Protein AF-A0ABD7STG4-F1 (afdb_monomer_lite)

Foldseek 3Di:
DDDDPDDDPPPPPPPVVVVVVLVVLQVLLVVVLVVLVCLLVVVDDDPPVSNVLSVVLNVVLVVCVVVVRSNVNNVSSVD

Sequence (79 aa):
MKILVTLLISSLFIPAALADDQEKCKSGYEMVRKTSEQIADGTMPAPAESVEKAKWQLSESQKHLDKGDYCSAYKVFFE

pLDDT: mean 84.15, std 18.73, range [43.78, 97.81]

Secondary structure (DSSP, 8-state):
--------SS-----HHHHHHHHHHHHHHHHHHHHHHHHHTTSS---HHHHHHHHHHHHHHHHHHTTT-HHHHHHGGG-

Organism: Vibrio cholerae (NCBI:txid666)

Structure (mmCIF, N/CA/C/O backbone):
data_AF-A0ABD7STG4-F1
#
_entry.id   AF-A0ABD7STG4-F1
#
loop_
_atom_site.group_PDB
_atom_site.id
_ato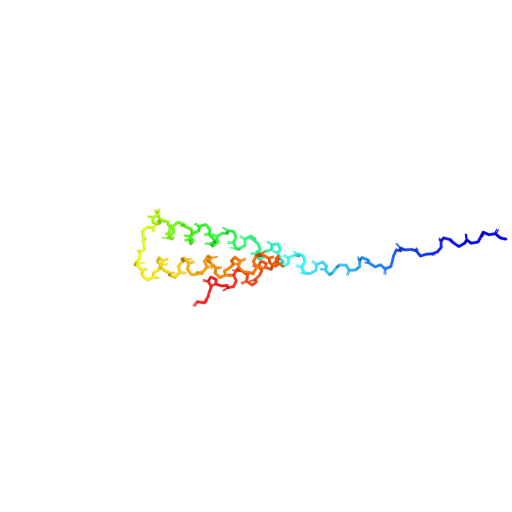m_site.type_symbol
_atom_site.label_atom_id
_atom_site.label_alt_id
_atom_site.label_comp_id
_atom_site.label_asym_id
_atom_site.label_entity_id
_atom_site.label_seq_id
_atom_site.pdbx_PDB_ins_code
_atom_site.Cartn_x
_atom_site.Cartn_y
_atom_site.Cartn_z
_atom_site.occupancy
_atom_site.B_iso_or_equiv
_atom_site.auth_seq_id
_atom_site.auth_comp_id
_atom_site.auth_asym_id
_atom_site.auth_atom_id
_atom_site.pdbx_PDB_model_num
ATOM 1 N N . MET A 1 1 ? -24.672 -11.106 54.933 1.00 43.78 1 MET A N 1
ATOM 2 C CA . MET A 1 1 ? -23.415 -11.037 54.144 1.00 43.78 1 MET A CA 1
ATOM 3 C C . MET A 1 1 ? -23.538 -11.930 52.914 1.00 43.78 1 MET A C 1
ATOM 5 O O . MET A 1 1 ? -24.141 -12.986 53.055 1.00 43.78 1 MET A O 1
ATOM 9 N N . LYS A 1 2 ? -22.917 -11.508 51.792 1.00 48.69 2 LYS A N 1
ATOM 10 C CA . LYS A 1 2 ? -22.972 -12.002 50.385 1.00 48.69 2 LYS A CA 1
ATOM 11 C C . LYS A 1 2 ? -24.090 -11.318 49.566 1.00 48.69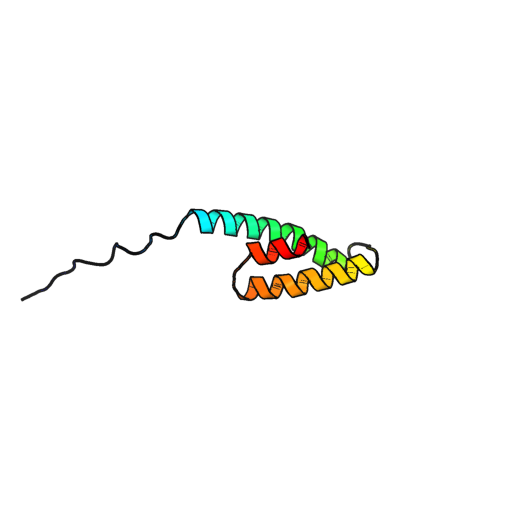 2 LYS A C 1
ATOM 13 O O . LYS A 1 2 ? -25.219 -11.778 49.590 1.00 48.69 2 LYS A O 1
ATOM 18 N N . ILE A 1 3 ? -23.931 -10.070 49.098 1.00 57.47 3 ILE A N 1
ATOM 19 C CA . ILE A 1 3 ? -23.122 -9.568 47.950 1.00 57.47 3 ILE A CA 1
ATOM 20 C C . ILE A 1 3 ? -23.497 -10.326 46.663 1.00 57.47 3 ILE A C 1
ATOM 22 O O . ILE A 1 3 ? -23.085 -11.465 46.488 1.00 57.47 3 ILE A O 1
ATOM 26 N N . LEU A 1 4 ? -24.497 -9.838 45.918 1.00 49.16 4 LEU A N 1
ATOM 27 C CA . LEU A 1 4 ? -24.348 -9.001 44.709 1.00 49.16 4 LEU A CA 1
ATOM 28 C C . LEU A 1 4 ? -23.443 -9.640 43.638 1.00 49.16 4 LEU A C 1
ATOM 30 O O . LEU A 1 4 ? -22.235 -9.437 43.634 1.00 49.16 4 LEU A O 1
ATOM 34 N N . VAL A 1 5 ? -24.059 -10.355 42.693 1.00 55.00 5 VAL A N 1
ATOM 35 C CA . VAL A 1 5 ? -23.516 -10.571 41.339 1.00 55.00 5 VAL A CA 1
ATOM 36 C C . VAL A 1 5 ? -24.544 -10.014 40.358 1.00 55.00 5 VAL A C 1
ATOM 38 O O . VAL A 1 5 ? -25.179 -10.711 39.575 1.00 55.00 5 VAL A O 1
ATOM 41 N N . THR A 1 6 ? -24.774 -8.716 40.500 1.00 53.06 6 THR A N 1
ATOM 42 C CA . THR A 1 6 ? -25.377 -7.866 39.479 1.00 53.06 6 THR A CA 1
ATOM 43 C C . THR A 1 6 ? -24.207 -7.114 38.845 1.00 53.06 6 THR A C 1
ATOM 45 O O . THR A 1 6 ? -23.349 -6.650 39.589 1.00 53.06 6 THR A O 1
ATOM 48 N N . LEU A 1 7 ? -24.209 -6.966 37.516 1.00 52.88 7 LEU A N 1
ATOM 49 C CA . LEU A 1 7 ? -23.226 -6.288 36.644 1.00 52.88 7 LEU A CA 1
ATOM 50 C C . LEU A 1 7 ? -22.146 -7.167 35.993 1.00 52.88 7 LEU A C 1
ATOM 52 O O . LEU A 1 7 ? -21.122 -7.454 36.600 1.00 52.88 7 LEU A O 1
ATOM 56 N N . LEU A 1 8 ? -22.345 -7.458 34.698 1.00 50.44 8 LEU A N 1
ATOM 57 C CA . LEU A 1 8 ? -21.429 -7.081 33.597 1.00 50.44 8 LEU A CA 1
ATOM 58 C C . LEU A 1 8 ? -21.957 -7.611 32.241 1.00 50.44 8 LEU A C 1
ATOM 60 O O . LEU A 1 8 ? -21.280 -8.348 31.536 1.00 50.44 8 LEU A O 1
ATOM 64 N N . ILE A 1 9 ? -23.190 -7.247 31.861 1.00 51.81 9 ILE A N 1
ATOM 65 C CA . ILE A 1 9 ? -23.743 -7.524 30.511 1.00 51.81 9 ILE A CA 1
ATOM 66 C C . ILE A 1 9 ? -24.149 -6.202 29.829 1.00 51.81 9 ILE A C 1
ATOM 68 O O . ILE A 1 9 ? -25.129 -6.126 29.098 1.00 51.81 9 ILE A O 1
ATOM 72 N N . SER A 1 10 ? -23.432 -5.110 30.110 1.00 46.50 10 SER A N 1
ATOM 73 C CA . SER A 1 10 ? -23.844 -3.753 29.706 1.00 46.50 10 SER A CA 1
ATOM 74 C C . SER A 1 10 ? -22.766 -2.979 28.947 1.00 46.50 10 SER A C 1
ATOM 76 O O . SER A 1 10 ? -22.671 -1.767 29.115 1.00 46.50 10 SER A O 1
ATOM 78 N N . SER A 1 11 ? -21.933 -3.631 28.129 1.00 47.72 11 SER A N 1
ATOM 79 C CA . SER A 1 11 ? -20.868 -2.896 27.417 1.00 47.72 11 SER A CA 1
ATOM 80 C C . SER A 1 11 ? -20.287 -3.575 26.168 1.00 47.72 11 SER A C 1
ATOM 82 O O . SER A 1 11 ? -19.138 -3.334 25.818 1.00 47.72 11 SER A O 1
ATOM 84 N N . LEU A 1 12 ? -21.076 -4.364 25.431 1.00 52.25 12 LEU A N 1
ATOM 85 C CA . LEU A 1 12 ? -20.708 -4.802 24.073 1.00 52.25 12 LEU A CA 1
ATOM 86 C C . LEU A 1 12 ? -21.735 -4.316 23.042 1.00 52.25 12 LEU A C 1
ATOM 88 O O . LEU A 1 12 ? -22.220 -5.074 22.212 1.00 52.25 12 LEU A O 1
ATOM 92 N N . PHE A 1 13 ? -22.056 -3.022 23.079 1.00 58.28 13 PHE A N 1
ATOM 93 C CA . PHE A 1 13 ? -22.596 -2.331 21.906 1.00 58.28 13 PHE A CA 1
ATOM 94 C C . PHE A 1 13 ? -21.422 -1.955 20.995 1.00 58.28 13 PHE A C 1
ATOM 96 O O . PHE A 1 13 ? -21.046 -0.790 20.890 1.00 58.28 13 PHE A O 1
ATOM 103 N N . ILE A 1 14 ? -20.792 -2.960 20.379 1.00 55.88 14 ILE A N 1
ATOM 104 C CA . ILE A 1 14 ? -19.915 -2.719 19.232 1.00 55.88 14 ILE A CA 1
ATOM 105 C C . ILE A 1 14 ? -20.848 -2.280 18.098 1.00 55.88 14 ILE A C 1
ATOM 107 O O . ILE A 1 14 ? -21.797 -3.011 17.799 1.00 55.88 14 ILE A O 1
ATOM 111 N N . PRO A 1 15 ? -20.649 -1.107 17.477 1.00 51.16 15 PRO A N 1
ATOM 112 C CA . PRO A 1 15 ? -21.448 -0.714 16.329 1.00 51.16 15 PRO A CA 1
ATOM 113 C C . PRO A 1 15 ? -21.166 -1.709 15.199 1.00 51.16 15 PRO A C 1
ATOM 115 O O . PRO A 1 15 ? -20.121 -1.633 14.559 1.00 51.16 15 PRO A O 1
ATOM 118 N N . ALA A 1 16 ? -22.080 -2.651 14.957 1.00 52.03 16 ALA A N 1
ATOM 119 C CA . ALA A 1 16 ? -21.964 -3.628 13.869 1.00 52.03 16 ALA A CA 1
ATOM 120 C C . ALA A 1 16 ? -21.753 -2.946 12.501 1.00 52.03 16 ALA A C 1
ATOM 122 O O . ALA A 1 16 ? -21.042 -3.467 11.651 1.00 52.03 16 ALA A O 1
ATOM 123 N N . ALA A 1 17 ? -22.254 -1.714 12.344 1.00 52.91 17 ALA A N 1
ATOM 124 C CA . ALA A 1 17 ? -22.049 -0.892 11.155 1.00 52.91 17 ALA A CA 1
ATOM 125 C C . ALA A 1 17 ? -20.570 -0.563 10.857 1.00 52.91 17 ALA A C 1
ATOM 127 O O . ALA A 1 17 ? -20.195 -0.473 9.696 1.00 52.91 17 ALA A O 1
ATOM 128 N N . LEU A 1 18 ? -19.710 -0.413 11.876 1.00 52.44 18 LEU A N 1
ATOM 129 C CA . LEU A 1 18 ? -18.282 -0.131 11.658 1.00 52.44 18 LEU A CA 1
ATOM 130 C C . LEU A 1 18 ? -17.497 -1.381 11.240 1.00 52.44 18 LEU A C 1
ATOM 132 O O . LEU A 1 18 ? -16.492 -1.263 10.543 1.00 52.44 18 LEU A O 1
ATOM 136 N N . ALA A 1 19 ? -17.941 -2.566 11.669 1.00 59.41 19 ALA A N 1
ATOM 137 C CA . ALA A 1 19 ? -17.300 -3.830 11.317 1.00 59.41 19 ALA A CA 1
ATOM 138 C C . ALA A 1 19 ? -17.583 -4.211 9.854 1.00 59.41 19 ALA A C 1
ATOM 140 O O . ALA A 1 19 ? -16.647 -4.555 9.133 1.00 59.41 19 ALA A O 1
ATOM 141 N N . ASP A 1 20 ? -18.835 -4.054 9.403 1.00 61.41 20 ASP A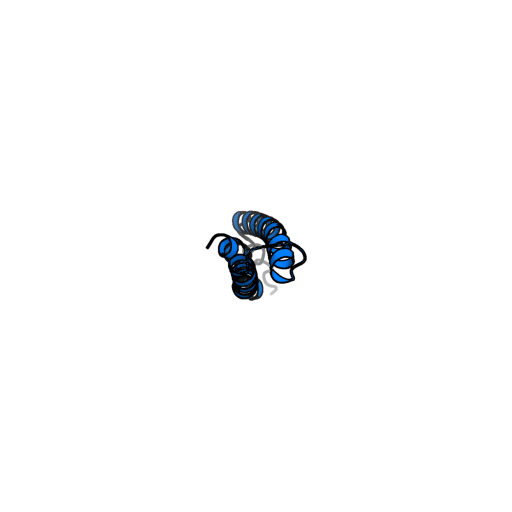 N 1
ATOM 142 C CA . ASP A 1 20 ? -19.234 -4.330 8.014 1.00 61.41 20 ASP A CA 1
ATOM 143 C C . ASP A 1 20 ? -18.507 -3.423 7.008 1.00 61.41 20 ASP A C 1
ATOM 145 O O . ASP A 1 20 ? -18.123 -3.861 5.921 1.00 61.41 20 ASP A O 1
ATOM 149 N N . ASP A 1 21 ? -18.290 -2.155 7.358 1.00 79.88 21 ASP A N 1
ATOM 150 C CA . ASP A 1 21 ? -17.597 -1.216 6.477 1.00 79.88 21 ASP A CA 1
ATOM 151 C C . ASP A 1 21 ? -16.078 -1.432 6.475 1.00 79.88 21 ASP A C 1
ATOM 153 O O . ASP A 1 21 ? -15.457 -1.363 5.413 1.00 79.88 21 ASP A O 1
ATOM 157 N N . GLN A 1 22 ? -15.474 -1.797 7.611 1.00 82.12 22 GLN A N 1
ATOM 158 C CA . GLN A 1 22 ? -14.057 -2.176 7.659 1.00 82.12 22 GLN A CA 1
ATOM 159 C C . GLN A 1 22 ? -13.770 -3.453 6.859 1.00 82.12 22 GLN A C 1
ATOM 161 O O . GLN A 1 22 ? -12.751 -3.515 6.171 1.00 82.12 22 GLN A O 1
ATOM 166 N N . GLU A 1 23 ? -14.660 -4.451 6.879 1.00 88.00 23 GLU A N 1
ATOM 167 C CA . GLU A 1 23 ? -14.488 -5.672 6.080 1.00 88.00 23 GLU A CA 1
ATOM 168 C C . GLU A 1 23 ? -14.559 -5.385 4.571 1.00 88.00 23 GLU A C 1
ATOM 170 O O . GLU A 1 23 ? -13.704 -5.844 3.807 1.00 88.00 23 GLU A O 1
ATOM 175 N N . LYS A 1 24 ? -15.506 -4.543 4.136 1.00 89.94 24 LYS A N 1
ATOM 176 C CA . LYS A 1 24 ? -15.583 -4.082 2.738 1.00 89.94 24 LYS A CA 1
ATOM 177 C C . LYS A 1 24 ? -14.342 -3.295 2.329 1.00 89.94 24 LYS A C 1
ATOM 179 O O . LYS A 1 24 ? -13.784 -3.551 1.263 1.00 89.94 24 LYS A O 1
ATOM 184 N N . CYS A 1 25 ? -13.895 -2.362 3.169 1.00 93.00 25 CYS A N 1
ATOM 185 C CA . CYS A 1 25 ? -12.678 -1.593 2.926 1.00 93.00 25 CYS A CA 1
ATOM 186 C C . CYS A 1 25 ? -11.447 -2.496 2.845 1.00 93.00 25 CYS A C 1
ATOM 188 O O . CYS A 1 25 ? -10.610 -2.297 1.972 1.00 93.00 25 CYS A O 1
ATOM 190 N N . LYS A 1 26 ? -11.351 -3.516 3.703 1.00 93.75 26 LYS A N 1
ATOM 191 C CA . LYS A 1 26 ? -10.273 -4.504 3.664 1.00 93.75 26 LYS A CA 1
ATOM 192 C C . LYS A 1 26 ? -10.279 -5.294 2.358 1.00 93.75 26 LYS A C 1
ATOM 194 O O . LYS A 1 26 ? -9.236 -5.407 1.721 1.00 93.75 26 LYS A O 1
ATOM 199 N N . SER A 1 27 ? -11.439 -5.792 1.933 1.00 94.06 27 SER A N 1
ATOM 200 C CA . SER A 1 27 ? -11.564 -6.508 0.659 1.00 94.06 27 S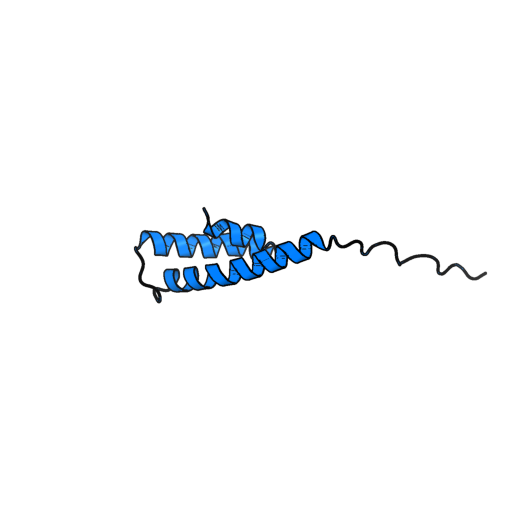ER A CA 1
ATOM 201 C C . SER A 1 27 ? -11.190 -5.618 -0.536 1.00 94.06 27 SER A C 1
ATOM 203 O O . SER A 1 27 ? -10.420 -6.035 -1.404 1.00 94.06 27 SER A O 1
ATOM 205 N N . GLY A 1 28 ? -11.662 -4.366 -0.550 1.00 93.50 28 GLY A N 1
ATOM 206 C CA . GLY A 1 28 ? -11.293 -3.377 -1.567 1.00 93.50 28 GLY A CA 1
ATOM 207 C C . GLY A 1 28 ? -9.795 -3.070 -1.566 1.00 93.50 28 GLY A C 1
ATOM 208 O O . GLY A 1 28 ? -9.158 -3.094 -2.619 1.00 93.50 28 GLY A O 1
ATOM 209 N N . TYR A 1 29 ? -9.220 -2.859 -0.381 1.00 95.38 29 TYR A N 1
ATOM 210 C CA . TYR A 1 29 ? -7.791 -2.638 -0.177 1.00 95.38 29 TYR A CA 1
ATOM 211 C C . TYR A 1 29 ? -6.953 -3.793 -0.728 1.00 95.38 29 TYR A C 1
ATOM 213 O O . TYR A 1 29 ? -6.036 -3.554 -1.506 1.00 95.38 29 TYR A O 1
ATOM 221 N N . GLU A 1 30 ? -7.272 -5.043 -0.385 1.00 95.06 30 GLU A N 1
ATOM 222 C CA . GLU A 1 30 ? -6.515 -6.211 -0.852 1.00 95.06 30 GLU A CA 1
ATOM 223 C C . GLU A 1 30 ? -6.525 -6.336 -2.384 1.00 95.06 30 GLU A C 1
ATOM 225 O O . GLU A 1 30 ? -5.504 -6.697 -2.980 1.00 95.06 30 GLU A O 1
ATOM 230 N N . MET A 1 31 ? -7.644 -5.981 -3.026 1.00 94.19 31 MET A N 1
ATOM 231 C CA . MET A 1 31 ? -7.775 -5.976 -4.483 1.00 94.19 31 MET A CA 1
ATOM 232 C C . MET A 1 31 ? -6.852 -4.942 -5.144 1.00 94.19 31 MET A C 1
ATOM 234 O O . MET A 1 31 ? -6.101 -5.282 -6.064 1.00 94.19 31 MET A O 1
ATOM 238 N N . VAL A 1 32 ? -6.888 -3.688 -4.683 1.00 95.38 32 VAL A N 1
ATOM 239 C CA . VAL A 1 32 ? -6.078 -2.614 -5.287 1.00 95.38 32 VAL A CA 1
ATOM 240 C C . VAL A 1 32 ? -4.603 -2.741 -4.920 1.00 95.38 32 VAL A C 1
ATOM 242 O O . VAL A 1 32 ? -3.749 -2.563 -5.787 1.00 95.38 32 VAL A O 1
ATOM 245 N N . ARG A 1 33 ? -4.294 -3.169 -3.688 1.00 96.56 33 ARG A N 1
ATOM 246 C CA . ARG A 1 33 ? -2.926 -3.382 -3.199 1.00 96.56 33 ARG A CA 1
ATOM 247 C C . ARG A 1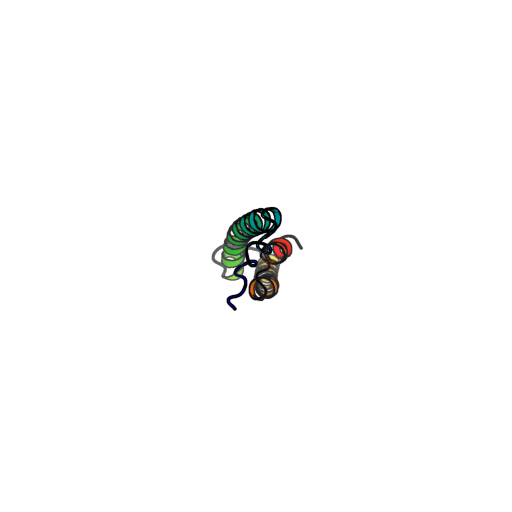 33 ? -2.155 -4.322 -4.108 1.00 96.56 33 ARG A C 1
ATOM 249 O O . ARG A 1 33 ? -1.058 -3.979 -4.522 1.00 96.56 33 ARG A O 1
ATOM 256 N N . LYS A 1 34 ? -2.737 -5.472 -4.462 1.00 96.38 34 LYS A N 1
ATOM 257 C CA . LYS A 1 34 ? -2.067 -6.461 -5.319 1.00 96.38 34 LYS A CA 1
ATOM 258 C C . LYS A 1 34 ? -1.708 -5.886 -6.691 1.00 96.38 34 LYS A C 1
ATOM 260 O O . LYS A 1 34 ? -0.643 -6.179 -7.223 1.00 96.38 34 LYS A O 1
ATOM 265 N N . THR A 1 35 ? -2.591 -5.069 -7.261 1.00 95.81 35 THR A N 1
ATOM 266 C CA . THR A 1 35 ? -2.336 -4.420 -8.555 1.00 95.81 35 THR A CA 1
ATOM 267 C C . THR A 1 35 ? -1.209 -3.397 -8.425 1.00 95.81 35 THR A C 1
ATOM 269 O O . THR A 1 35 ? -0.276 -3.408 -9.223 1.00 95.81 35 THR A O 1
ATOM 272 N N . SER A 1 36 ? -1.238 -2.563 -7.382 1.00 96.50 36 SER A N 1
ATOM 273 C CA . SER A 1 36 ? -0.166 -1.603 -7.111 1.00 96.50 36 SER A CA 1
ATOM 274 C C . SER A 1 36 ? 1.169 -2.278 -6.794 1.00 96.50 36 SER A C 1
ATOM 276 O O . SER A 1 36 ? 2.199 -1.769 -7.217 1.00 96.50 36 SER A O 1
ATOM 278 N N . GLU A 1 37 ? 1.180 -3.429 -6.115 1.00 97.56 37 GLU A N 1
ATOM 279 C CA . GLU A 1 37 ? 2.390 -4.236 -5.891 1.00 97.56 37 GLU A CA 1
ATOM 280 C C . GLU A 1 37 ? 2.997 -4.694 -7.217 1.00 97.56 37 GLU A C 1
ATOM 282 O O . GLU A 1 37 ? 4.178 -4.459 -7.451 1.00 97.56 37 GLU A O 1
ATOM 287 N N . GLN A 1 38 ? 2.175 -5.244 -8.116 1.00 97.75 38 GLN A N 1
ATOM 288 C CA . GLN A 1 38 ? 2.623 -5.671 -9.445 1.00 97.75 38 GLN A CA 1
ATOM 289 C C . GLN A 1 38 ? 3.139 -4.504 -10.297 1.00 97.75 38 GLN A C 1
ATOM 291 O O . GLN A 1 38 ? 4.051 -4.673 -11.100 1.00 97.75 38 GLN A O 1
ATOM 296 N N . ILE A 1 39 ? 2.558 -3.311 -10.156 1.00 97.38 39 ILE A N 1
ATOM 297 C CA . ILE A 1 39 ? 3.058 -2.109 -10.835 1.00 97.38 39 ILE A CA 1
ATOM 298 C C . ILE A 1 39 ? 4.393 -1.666 -10.216 1.00 97.38 39 ILE A C 1
ATOM 300 O O . ILE A 1 39 ? 5.336 -1.342 -10.935 1.00 97.38 39 ILE A O 1
ATOM 304 N N . ALA A 1 40 ? 4.489 -1.658 -8.886 1.00 96.50 40 ALA A N 1
ATOM 305 C CA . ALA A 1 40 ? 5.662 -1.194 -8.152 1.00 96.50 40 ALA A CA 1
ATOM 306 C C . ALA A 1 40 ? 6.886 -2.109 -8.323 1.00 96.50 40 ALA A C 1
ATOM 308 O O . ALA A 1 40 ? 8.013 -1.607 -8.358 1.00 96.50 40 ALA A O 1
ATOM 309 N N . ASP A 1 41 ? 6.673 -3.425 -8.424 1.00 96.50 41 ASP A N 1
ATOM 310 C CA . ASP A 1 41 ? 7.725 -4.431 -8.620 1.00 96.50 41 ASP A CA 1
ATOM 311 C C . ASP A 1 41 ? 8.082 -4.671 -10.100 1.00 96.50 41 ASP A C 1
ATOM 313 O O . ASP A 1 41 ? 9.076 -5.335 -10.403 1.00 96.50 41 ASP A O 1
ATOM 317 N N . GLY A 1 42 ? 7.313 -4.084 -11.023 1.00 94.88 42 GLY A N 1
ATOM 318 C CA . GLY A 1 42 ? 7.529 -4.170 -12.466 1.00 94.88 42 GLY A CA 1
ATOM 319 C C . GLY A 1 42 ? 6.972 -5.435 -13.126 1.00 94.88 42 GLY A C 1
ATOM 320 O O . GLY A 1 42 ? 7.159 -5.612 -14.330 1.00 94.88 42 GLY A O 1
ATOM 321 N N . THR A 1 43 ? 6.264 -6.296 -12.388 1.00 97.31 43 THR A N 1
ATOM 322 C CA . THR A 1 43 ? 5.532 -7.450 -12.939 1.00 97.31 43 THR A CA 1
ATOM 323 C C . THR A 1 43 ? 4.451 -6.998 -13.920 1.00 97.31 43 THR A C 1
ATOM 325 O O . THR A 1 43 ? 4.224 -7.645 -14.944 1.00 97.31 43 THR A O 1
ATOM 328 N N . MET A 1 44 ? 3.787 -5.880 -13.622 1.00 95.81 44 MET A N 1
ATOM 329 C CA . MET A 1 44 ? 2.851 -5.202 -14.510 1.00 95.81 44 MET A CA 1
ATOM 330 C C . MET A 1 44 ? 3.556 -4.006 -15.165 1.00 95.81 44 MET A C 1
ATOM 332 O O . MET A 1 44 ? 3.889 -3.042 -14.474 1.00 95.81 44 MET A O 1
ATOM 336 N N . PRO A 1 45 ? 3.764 -4.024 -16.495 1.00 95.31 45 PRO A N 1
ATOM 337 C CA . PRO A 1 45 ? 4.367 -2.902 -17.199 1.00 95.31 45 PRO A CA 1
ATOM 338 C C . PRO A 1 45 ? 3.508 -1.643 -17.061 1.00 95.31 45 PRO A C 1
ATOM 340 O O . PRO A 1 45 ? 2.330 -1.644 -17.419 1.00 95.31 45 PRO A O 1
ATOM 343 N N . ALA A 1 46 ? 4.111 -0.558 -16.583 1.00 96.50 46 ALA A N 1
ATOM 344 C CA . ALA A 1 46 ? 3.457 0.733 -16.425 1.00 96.50 46 ALA A CA 1
ATOM 345 C C . ALA A 1 46 ? 4.450 1.881 -16.686 1.00 96.50 46 ALA A C 1
ATOM 347 O O . ALA A 1 46 ? 5.665 1.676 -16.601 1.00 96.50 46 ALA A O 1
ATOM 348 N N . PRO A 1 47 ? 3.968 3.098 -17.000 1.00 97.81 47 PRO A N 1
ATOM 349 C CA . PRO A 1 47 ? 4.816 4.285 -17.067 1.00 97.81 47 PRO A CA 1
ATOM 350 C C . PRO A 1 47 ? 5.575 4.517 -15.755 1.00 97.81 47 PRO A C 1
ATOM 352 O O . PRO A 1 47 ? 5.053 4.230 -14.679 1.00 97.81 47 PRO A O 1
ATOM 355 N N . ALA A 1 48 ? 6.773 5.105 -15.829 1.00 96.12 48 ALA A N 1
ATOM 356 C CA . ALA A 1 48 ? 7.598 5.377 -14.647 1.00 96.12 48 ALA A CA 1
ATOM 357 C C . ALA A 1 48 ? 6.850 6.192 -13.571 1.00 96.12 48 ALA A C 1
ATOM 359 O O . ALA A 1 48 ? 6.961 5.896 -12.387 1.00 96.12 48 ALA A O 1
ATOM 360 N N . GLU A 1 49 ? 6.024 7.158 -13.983 1.00 96.88 49 GLU A N 1
ATOM 361 C CA . GLU A 1 49 ? 5.160 7.926 -13.078 1.00 96.88 49 GLU A CA 1
ATOM 362 C C . GLU A 1 49 ? 4.174 7.031 -12.312 1.00 96.88 49 GLU A C 1
ATOM 364 O O . GLU A 1 49 ? 3.984 7.196 -11.110 1.00 96.88 49 GLU A O 1
ATOM 369 N N . SER A 1 50 ? 3.578 6.042 -12.982 1.00 96.12 50 SER A N 1
ATOM 370 C CA . SER A 1 50 ? 2.654 5.092 -12.360 1.00 96.12 50 SER A CA 1
ATOM 371 C C . SER A 1 50 ? 3.362 4.142 -11.396 1.00 96.12 50 SER A C 1
ATOM 373 O O . SER A 1 50 ? 2.792 3.799 -10.365 1.00 96.12 50 SER A O 1
ATOM 375 N N . VAL A 1 51 ? 4.605 3.751 -11.695 1.00 97.50 51 VAL A N 1
ATOM 376 C CA . VAL A 1 51 ? 5.443 2.943 -10.792 1.00 97.50 51 VAL A CA 1
ATOM 377 C C . VAL A 1 51 ? 5.754 3.716 -9.511 1.00 97.50 51 VAL A C 1
ATOM 379 O O . VAL A 1 51 ? 5.566 3.193 -8.413 1.00 97.50 51 VAL A O 1
ATOM 382 N N . GLU A 1 52 ? 6.177 4.974 -9.633 1.00 97.50 52 GLU A N 1
ATOM 383 C CA . GLU A 1 52 ? 6.465 5.824 -8.472 1.00 97.50 52 GLU A CA 1
ATOM 384 C C . GLU A 1 52 ? 5.198 6.132 -7.666 1.00 97.50 52 GLU A C 1
ATOM 386 O O . GLU A 1 52 ? 5.210 6.034 -6.437 1.00 97.50 52 GLU A O 1
ATOM 391 N N . LYS A 1 53 ? 4.071 6.395 -8.343 1.00 97.12 53 LYS A N 1
ATOM 392 C CA . LYS A 1 53 ? 2.770 6.559 -7.685 1.00 97.12 53 LYS A CA 1
ATOM 393 C C . LYS A 1 53 ? 2.358 5.294 -6.933 1.00 97.12 53 LYS A C 1
ATOM 395 O O . LYS A 1 53 ? 1.957 5.392 -5.778 1.00 97.12 53 LYS A O 1
ATOM 400 N N . ALA A 1 54 ? 2.499 4.112 -7.531 1.00 97.31 54 ALA A N 1
ATOM 401 C CA . ALA A 1 54 ? 2.154 2.850 -6.880 1.00 97.31 54 ALA A CA 1
ATOM 402 C C . ALA A 1 54 ? 3.007 2.597 -5.627 1.00 97.31 54 ALA A C 1
ATOM 404 O O . ALA A 1 54 ? 2.466 2.237 -4.582 1.00 97.31 54 ALA A O 1
ATOM 405 N N . LYS A 1 55 ? 4.322 2.854 -5.685 1.00 97.38 55 LYS A N 1
ATOM 406 C CA . LYS A 1 55 ? 5.210 2.770 -4.510 1.00 97.38 55 LYS A CA 1
ATOM 407 C C . LYS A 1 55 ? 4.787 3.735 -3.405 1.00 97.38 55 LYS A C 1
ATOM 409 O O . LYS A 1 55 ? 4.737 3.345 -2.239 1.00 97.38 55 LYS A O 1
ATOM 414 N N . TRP A 1 56 ? 4.466 4.978 -3.769 1.00 97.81 56 TRP A N 1
ATOM 415 C CA . TRP A 1 56 ? 3.977 5.976 -2.821 1.00 97.81 56 TRP A CA 1
ATOM 416 C C . TRP A 1 56 ? 2.657 5.535 -2.176 1.00 97.81 56 TRP A C 1
ATOM 418 O O . TRP A 1 56 ? 2.565 5.517 -0.952 1.00 97.81 56 TRP A O 1
ATOM 428 N N . GLN A 1 57 ? 1.679 5.083 -2.968 1.00 97.50 57 GLN A N 1
ATOM 429 C CA . GLN A 1 57 ? 0.383 4.613 -2.468 1.00 97.50 57 GLN A CA 1
ATOM 430 C C . GLN A 1 57 ? 0.535 3.419 -1.517 1.00 97.50 57 GLN A C 1
ATOM 432 O O . GLN A 1 57 ? -0.086 3.389 -0.455 1.00 97.50 57 GLN A O 1
ATOM 437 N N . LEU A 1 58 ? 1.400 2.454 -1.847 1.00 97.50 58 LEU A N 1
ATOM 438 C CA . LEU A 1 58 ? 1.702 1.324 -0.964 1.00 97.50 58 LEU A CA 1
ATOM 439 C C . LEU A 1 58 ? 2.303 1.803 0.365 1.00 97.50 58 LEU A C 1
ATOM 441 O O . LEU A 1 58 ? 1.814 1.416 1.426 1.00 97.50 58 LEU A O 1
ATOM 445 N N . SER A 1 59 ? 3.293 2.697 0.311 1.00 97.75 59 SER A N 1
ATOM 446 C CA . SER A 1 59 ? 3.940 3.273 1.496 1.00 97.75 59 SER A CA 1
ATOM 447 C C . SER A 1 59 ? 2.970 4.074 2.374 1.00 97.75 59 SER A C 1
ATOM 449 O O . SER A 1 59 ? 2.941 3.891 3.590 1.00 97.75 59 SER A O 1
ATOM 451 N N . GLU A 1 60 ? 2.153 4.955 1.792 1.00 97.56 60 GLU A N 1
ATOM 452 C CA . GLU A 1 60 ? 1.178 5.750 2.550 1.00 97.56 60 GLU A CA 1
ATOM 453 C C . GLU A 1 60 ? 0.056 4.884 3.123 1.00 97.56 60 GLU A C 1
ATOM 455 O O . GLU A 1 60 ? -0.303 5.037 4.292 1.00 97.56 60 GLU A O 1
ATOM 460 N N . SER A 1 61 ? -0.455 3.919 2.352 1.00 97.06 61 SER A N 1
ATOM 461 C CA . SER A 1 61 ? -1.504 3.017 2.834 1.00 97.06 61 SER A CA 1
ATOM 462 C C . SER A 1 61 ? -1.044 2.184 4.039 1.00 97.06 61 SER A C 1
ATOM 464 O O . SER A 1 61 ? -1.825 1.977 4.970 1.00 97.06 61 SER A O 1
ATOM 466 N N . GLN A 1 62 ? 0.238 1.797 4.094 1.00 97.00 62 GLN A N 1
ATOM 467 C CA . GLN A 1 62 ? 0.812 1.069 5.228 1.00 97.00 62 GLN A CA 1
ATOM 468 C C . GLN A 1 62 ? 0.717 1.868 6.537 1.00 97.00 62 GLN A C 1
ATOM 470 O O . GLN A 1 62 ? 0.383 1.302 7.576 1.00 97.00 62 GLN A O 1
ATOM 475 N N . LYS A 1 63 ? 0.889 3.197 6.494 1.00 96.88 63 LYS A N 1
ATOM 476 C CA . LYS A 1 63 ? 0.764 4.062 7.686 1.00 96.88 63 LYS A CA 1
ATOM 477 C C . LYS A 1 63 ? -0.639 4.035 8.302 1.00 96.88 63 LYS A C 1
ATOM 479 O O . LYS A 1 63 ? -0.801 4.340 9.488 1.00 96.88 63 LYS A O 1
ATOM 484 N N . HIS A 1 64 ? -1.657 3.728 7.498 1.00 94.44 64 HIS A N 1
ATOM 485 C CA . HIS A 1 64 ? -3.036 3.545 7.953 1.00 94.44 64 HIS A CA 1
ATOM 486 C C . HIS A 1 64 ? -3.287 2.113 8.437 1.00 94.44 64 HIS A C 1
ATOM 488 O O . HIS A 1 64 ? -3.933 1.926 9.471 1.00 94.44 64 HIS A O 1
ATOM 494 N N . LEU A 1 65 ? -2.713 1.111 7.762 1.00 93.81 65 LEU A N 1
ATOM 495 C CA . LEU A 1 65 ? -2.779 -0.285 8.201 1.00 93.81 65 LEU A CA 1
ATOM 496 C C . LEU A 1 65 ? -2.135 -0.525 9.565 1.00 93.81 65 LEU A C 1
ATOM 498 O O . LEU A 1 65 ? -2.691 -1.276 10.362 1.00 93.81 65 LEU A O 1
ATOM 502 N N . ASP A 1 66 ? -1.023 0.146 9.870 1.00 93.69 66 ASP A N 1
ATOM 503 C CA . ASP A 1 66 ? -0.356 0.048 11.177 1.00 93.69 66 ASP A CA 1
ATOM 504 C C . ASP A 1 66 ? -1.270 0.500 12.335 1.00 93.69 66 ASP A C 1
ATOM 506 O O . ASP A 1 66 ? -1.039 0.162 13.496 1.00 93.69 66 ASP A O 1
ATOM 510 N N . LYS A 1 67 ? -2.339 1.247 12.022 1.00 92.94 67 LYS A N 1
ATOM 511 C CA . LYS A 1 67 ? -3.383 1.698 12.957 1.00 92.94 67 LYS A CA 1
ATOM 512 C C . LYS A 1 67 ? -4.665 0.858 12.879 1.00 92.94 67 LYS A C 1
ATOM 514 O O . LYS A 1 67 ? -5.621 1.152 13.591 1.00 92.94 67 LYS A O 1
ATOM 519 N N . GLY A 1 68 ? -4.703 -0.155 12.012 1.00 89.69 68 GLY A N 1
ATOM 520 C CA . GLY A 1 68 ? -5.874 -0.992 11.746 1.00 89.69 68 GLY A CA 1
ATOM 521 C C . GLY A 1 68 ? -6.974 -0.316 10.919 1.00 89.69 68 GLY A C 1
ATOM 522 O O . GLY A 1 68 ? -8.098 -0.811 10.914 1.00 89.69 68 GLY A O 1
ATOM 523 N N . ASP A 1 69 ? -6.688 0.800 10.239 1.00 93.38 69 ASP A N 1
ATOM 524 C CA . ASP A 1 69 ? -7.682 1.565 9.475 1.00 93.38 69 ASP A CA 1
ATOM 525 C C . ASP A 1 69 ? -7.631 1.225 7.976 1.00 93.38 69 ASP A C 1
ATOM 527 O O . ASP A 1 69 ? -6.944 1.881 7.185 1.00 93.38 69 ASP A O 1
ATOM 531 N N . TYR A 1 70 ? -8.382 0.195 7.573 1.00 92.94 70 TYR A N 1
ATOM 532 C CA . TYR A 1 70 ? -8.411 -0.258 6.180 1.00 92.94 70 TYR A CA 1
ATOM 533 C C . TYR A 1 70 ? -9.123 0.719 5.246 1.00 92.94 70 TYR A C 1
ATOM 535 O O . TYR A 1 70 ? -8.785 0.777 4.067 1.00 92.94 70 TYR A O 1
ATOM 543 N N . CYS A 1 71 ? -10.089 1.500 5.732 1.00 93.44 71 CYS A N 1
ATOM 544 C CA . CYS A 1 71 ? -10.805 2.453 4.885 1.00 93.44 71 CYS A CA 1
ATOM 545 C C . CYS A 1 71 ? -9.913 3.623 4.478 1.00 93.44 71 CYS A C 1
ATOM 547 O O . CYS A 1 71 ? -9.886 3.991 3.302 1.00 93.44 71 CYS A O 1
ATOM 549 N N . SER A 1 72 ? -9.133 4.167 5.415 1.00 94.38 72 SER A N 1
ATOM 550 C CA . SER A 1 72 ? -8.144 5.188 5.065 1.00 94.38 72 SER A CA 1
ATOM 551 C C . SER A 1 72 ? -7.025 4.609 4.200 1.00 94.38 72 SER A C 1
ATOM 553 O O . SER A 1 72 ? -6.651 5.236 3.213 1.00 94.38 72 SER A O 1
ATOM 555 N N . ALA A 1 73 ? -6.556 3.386 4.488 1.00 96.38 73 ALA A N 1
ATOM 556 C CA . ALA A 1 73 ? -5.571 2.704 3.644 1.00 96.38 73 ALA A CA 1
ATOM 557 C C . ALA A 1 73 ? -6.076 2.501 2.204 1.00 96.38 73 ALA A C 1
ATOM 559 O O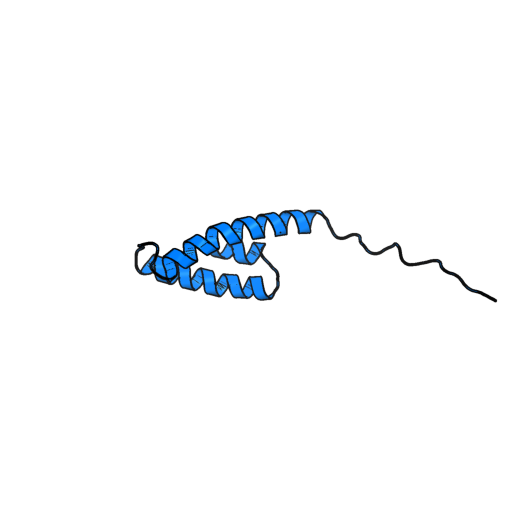 . ALA A 1 73 ? -5.337 2.730 1.252 1.00 96.38 73 ALA A O 1
ATOM 560 N N . TYR A 1 74 ? -7.341 2.108 2.033 1.00 95.62 74 TYR A N 1
ATOM 561 C CA . TYR A 1 74 ? -7.975 1.939 0.726 1.00 95.62 74 TYR A CA 1
ATOM 562 C C . TYR A 1 74 ? -8.125 3.268 -0.024 1.00 95.62 74 TYR A C 1
ATOM 564 O O . TYR A 1 74 ? -7.900 3.331 -1.231 1.00 95.62 74 TYR A O 1
ATOM 572 N N . LYS A 1 75 ? -8.460 4.350 0.687 1.00 95.56 75 LYS A N 1
ATOM 573 C CA . LYS A 1 75 ? -8.676 5.672 0.089 1.00 95.56 75 LYS A CA 1
ATOM 574 C C . LYS A 1 75 ? -7.421 6.250 -0.577 1.00 95.56 75 LYS A C 1
ATOM 576 O O . LYS A 1 75 ? -7.556 6.898 -1.610 1.00 95.56 75 LYS A O 1
ATOM 581 N N . VAL A 1 76 ? -6.230 5.958 -0.047 1.00 96.56 76 VAL A N 1
ATOM 582 C CA . VAL A 1 76 ? -4.932 6.392 -0.609 1.00 96.56 76 VAL A CA 1
ATOM 583 C C . VAL A 1 76 ? -4.788 6.042 -2.099 1.00 96.56 76 VAL A C 1
ATOM 585 O O . VAL A 1 76 ? -4.163 6.780 -2.856 1.00 96.56 76 VAL A O 1
ATOM 588 N N . PHE A 1 77 ? -5.393 4.943 -2.560 1.00 93.50 77 PHE A N 1
ATOM 589 C CA . PHE A 1 77 ? -5.282 4.510 -3.958 1.00 93.50 77 PHE A CA 1
ATOM 590 C C . PHE A 1 77 ? -6.070 5.379 -4.954 1.00 93.50 77 PHE A C 1
ATOM 592 O O . PHE A 1 77 ? -5.901 5.217 -6.164 1.00 93.50 77 PHE A O 1
ATOM 599 N N . PHE A 1 78 ? -6.894 6.309 -4.464 1.00 92.62 78 PHE A N 1
ATOM 600 C CA . PHE A 1 78 ? -7.749 7.192 -5.268 1.00 92.62 78 PHE A CA 1
ATOM 601 C C . PHE A 1 78 ? -7.336 8.671 -5.206 1.00 92.62 78 PHE A C 1
ATOM 603 O O . PHE A 1 78 ? -8.047 9.522 -5.742 1.00 92.62 78 PHE A O 1
ATOM 610 N N . GLU A 1 79 ? -6.202 8.965 -4.568 1.00 88.69 79 GLU A N 1
ATOM 611 C CA . GLU A 1 79 ? -5.501 10.258 -4.612 1.00 88.69 79 GLU A CA 1
ATOM 612 C C . GLU A 1 79 ? -4.527 10.282 -5.800 1.00 88.69 79 GLU A C 1
ATOM 614 O O . GLU A 1 79 ? -4.477 11.281 -6.549 1.00 88.69 79 GLU A O 1
#

Radius of gyration: 20.21 Å; chains: 1; bounding box: 33×22×71 Å